Protein AF-A0A240UHW1-F1 (afdb_monomer_lite)

Secondary structure (DSSP, 8-state):
--SSS-HHHHHHHHHHHHHTTPPPPP---TTEEEETTTTEEEEEE-GGGT-EEEEEEHHHHTSHHHHHHHHHHHHHHHHHHTT--TTHHHHHHTTTHHHHHHS------PPP----------

Organism: NCBI:txid553814

Radius of gyration: 26.3 Å; chains: 1; bounding box: 81×34×57 Å

Foldseek 3Di:
DPDPDDVVVLVVVCVVCVVVVHHFFDPDCVQWDADPVQAWIWGADDVLLPGDIDTQHCVVQVGHNSSVSVSRVVSVVSCVVSVHDPCVVVVVVCPDVVVVVVPPPDDPPDDDDDDDDDDDDD

Sequence (122 aa):
MLGVYDPGALEKLRGKILASGAHPPNASFRLIDYAASWGGWRVQLPGVLGHGTFYFYFSDYGGREPALIEAQYFRDEAYAKAGVDLYMRARQRFSKVARNSILNITEAVAPATGATSSLAPG

Structure (mmCIF, N/CA/C/O backbone):
data_AF-A0A240UHW1-F1
#
_entry.id   AF-A0A240UHW1-F1
#
loop_
_atom_site.group_PDB
_atom_s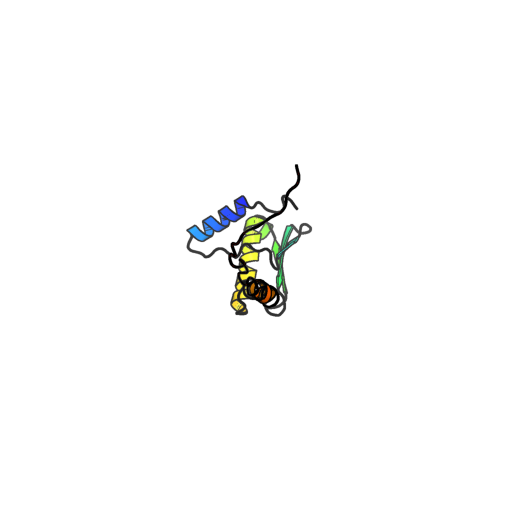ite.id
_atom_site.type_symbol
_atom_site.label_atom_id
_atom_site.label_alt_id
_atom_site.label_comp_id
_atom_site.label_asym_id
_atom_site.label_entity_id
_atom_site.label_seq_id
_atom_site.pdbx_PDB_ins_code
_atom_site.Cartn_x
_atom_site.Cartn_y
_atom_site.Cartn_z
_atom_site.occupancy
_atom_site.B_iso_or_equiv
_atom_site.auth_seq_id
_atom_site.auth_comp_id
_atom_site.auth_asym_id
_atom_site.auth_atom_id
_atom_site.pdbx_PDB_model_num
ATOM 1 N N . MET A 1 1 ? 13.638 -12.785 -4.286 1.00 43.34 1 MET A N 1
ATOM 2 C CA . MET A 1 1 ? 12.444 -11.978 -4.623 1.00 43.34 1 MET A CA 1
ATOM 3 C C . MET A 1 1 ? 12.927 -10.699 -5.291 1.00 43.34 1 MET A C 1
ATOM 5 O O . MET A 1 1 ? 13.234 -9.741 -4.603 1.00 43.34 1 MET A O 1
ATOM 9 N N . LEU A 1 2 ? 13.114 -10.714 -6.609 1.00 38.94 2 LEU A N 1
ATOM 10 C CA . LEU A 1 2 ? 13.589 -9.568 -7.393 1.00 38.94 2 LEU A CA 1
ATOM 11 C C . LEU A 1 2 ? 12.582 -9.366 -8.536 1.00 38.94 2 LEU A C 1
ATOM 13 O O . LEU A 1 2 ? 12.298 -10.328 -9.242 1.00 38.94 2 LEU A O 1
ATOM 17 N N . GLY A 1 3 ? 12.010 -8.164 -8.681 1.00 56.91 3 GLY A N 1
ATOM 18 C CA . GLY A 1 3 ? 11.242 -7.773 -9.879 1.00 56.91 3 GLY A CA 1
ATOM 19 C C . GLY A 1 3 ? 9.710 -7.729 -9.781 1.00 56.91 3 GLY A C 1
ATOM 20 O O . GLY A 1 3 ? 9.044 -7.638 -10.809 1.00 56.91 3 GLY A O 1
ATOM 21 N N . VAL A 1 4 ? 9.116 -7.799 -8.585 1.00 73.00 4 VAL A N 1
ATOM 22 C CA . VAL A 1 4 ? 7.645 -7.725 -8.452 1.00 73.00 4 VAL A CA 1
ATOM 23 C C . VAL A 1 4 ? 7.124 -6.304 -8.702 1.00 73.00 4 VAL A C 1
ATOM 25 O O . VAL A 1 4 ? 6.110 -6.140 -9.376 1.00 73.00 4 VAL A O 1
ATOM 28 N N . TYR A 1 5 ? 7.838 -5.293 -8.217 1.00 74.94 5 TYR A N 1
ATOM 29 C CA . TYR A 1 5 ? 7.537 -3.872 -8.390 1.00 74.94 5 TYR A CA 1
ATOM 30 C C . TYR A 1 5 ? 8.842 -3.088 -8.562 1.00 74.94 5 TYR A C 1
ATOM 32 O O . TYR A 1 5 ? 9.897 -3.551 -8.113 1.00 74.94 5 TYR A O 1
ATOM 40 N N . ASP A 1 6 ? 8.774 -1.912 -9.185 1.00 84.12 6 ASP A N 1
ATOM 41 C CA . ASP A 1 6 ? 9.928 -1.027 -9.341 1.00 84.12 6 ASP A CA 1
ATOM 42 C C . ASP A 1 6 ? 10.038 -0.035 -8.162 1.00 84.12 6 ASP A C 1
ATOM 44 O O . ASP A 1 6 ? 9.175 0.835 -7.986 1.00 84.12 6 ASP A O 1
ATOM 48 N N . PRO A 1 7 ? 11.086 -0.135 -7.319 1.00 81.75 7 PRO A N 1
ATOM 49 C CA . PRO A 1 7 ? 11.248 0.762 -6.178 1.00 81.75 7 PRO A CA 1
ATOM 50 C C . PRO A 1 7 ? 11.501 2.213 -6.610 1.00 81.75 7 PRO A C 1
ATOM 52 O O . PRO A 1 7 ? 11.061 3.131 -5.923 1.00 81.75 7 PRO A O 1
ATOM 55 N N . GLY A 1 8 ? 12.152 2.446 -7.755 1.00 85.44 8 GLY A N 1
ATOM 56 C CA . GLY A 1 8 ? 12.405 3.796 -8.262 1.00 85.44 8 GLY A CA 1
ATOM 57 C C . GLY A 1 8 ? 11.125 4.512 -8.702 1.00 85.44 8 GLY A C 1
ATOM 58 O O . GLY A 1 8 ? 10.952 5.704 -8.448 1.00 85.44 8 GLY A O 1
ATOM 59 N N . ALA A 1 9 ? 10.201 3.791 -9.329 1.00 85.88 9 ALA A N 1
ATOM 60 C CA . ALA A 1 9 ? 8.891 4.279 -9.724 1.00 85.88 9 ALA A CA 1
ATOM 61 C C . ALA A 1 9 ? 8.020 4.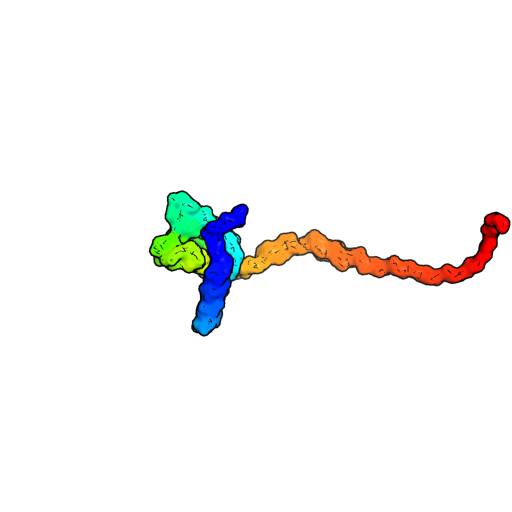581 -8.499 1.00 85.88 9 ALA A C 1
ATOM 63 O O . ALA A 1 9 ? 7.376 5.628 -8.471 1.00 85.88 9 ALA A O 1
ATOM 64 N N . LEU A 1 10 ? 8.063 3.743 -7.456 1.00 87.31 10 LEU A N 1
ATOM 65 C CA . LEU A 1 10 ? 7.392 4.029 -6.181 1.00 87.31 10 LEU A CA 1
ATOM 66 C C . LEU A 1 10 ? 7.918 5.295 -5.511 1.00 87.31 10 LEU A C 1
ATOM 68 O O . LEU A 1 10 ? 7.121 6.138 -5.108 1.00 87.31 10 LEU A O 1
ATOM 72 N N . GLU A 1 11 ? 9.237 5.464 -5.418 1.00 87.75 11 GLU A N 1
ATOM 73 C CA . GLU A 1 11 ? 9.819 6.674 -4.828 1.00 87.75 11 GLU A CA 1
ATOM 74 C C . GLU A 1 11 ? 9.464 7.924 -5.644 1.00 87.75 11 GLU A C 1
ATOM 76 O O . GLU A 1 11 ? 9.126 8.962 -5.077 1.00 87.75 11 GLU A O 1
ATOM 81 N N . LYS A 1 12 ? 9.424 7.823 -6.980 1.00 88.50 12 LYS A N 1
ATOM 82 C CA . LYS A 1 12 ? 8.927 8.912 -7.837 1.00 88.50 12 LYS A CA 1
ATOM 83 C C . LYS A 1 12 ? 7.455 9.230 -7.575 1.00 88.50 12 LYS A C 1
ATOM 85 O O . LYS A 1 12 ? 7.100 10.406 -7.530 1.00 88.50 12 LYS A O 1
ATOM 90 N N . LEU A 1 13 ? 6.597 8.221 -7.415 1.00 88.00 13 LEU A N 1
ATOM 91 C CA . LEU A 1 13 ? 5.181 8.424 -7.089 1.00 88.00 13 LEU A CA 1
ATOM 92 C C . LEU A 1 13 ? 5.022 9.095 -5.723 1.00 88.00 13 LEU A C 1
ATOM 94 O O . LEU A 1 13 ? 4.305 10.086 -5.615 1.00 88.00 13 LEU A O 1
ATOM 98 N N . ARG A 1 14 ? 5.755 8.634 -4.706 1.00 86.56 14 ARG A N 1
ATOM 99 C CA . ARG A 1 14 ? 5.777 9.265 -3.378 1.00 86.56 14 ARG A CA 1
ATOM 100 C C . ARG A 1 14 ? 6.266 10.706 -3.442 1.00 86.56 14 ARG A C 1
ATOM 102 O O . ARG A 1 14 ? 5.644 11.572 -2.841 1.00 86.56 14 ARG A O 1
ATOM 109 N N . GLY A 1 15 ? 7.316 10.979 -4.215 1.00 86.19 15 GLY A N 1
ATOM 110 C CA . GLY A 1 15 ? 7.808 12.334 -4.455 1.00 86.19 15 GLY A CA 1
ATOM 111 C C . GLY A 1 15 ? 6.757 13.240 -5.103 1.00 86.19 15 GLY A C 1
ATOM 112 O O . GLY A 1 15 ? 6.592 14.378 -4.674 1.00 86.19 15 GLY A O 1
ATOM 113 N N . LYS A 1 16 ? 5.992 12.734 -6.082 1.00 87.50 16 LYS A N 1
ATOM 114 C CA . LYS A 1 16 ? 4.873 13.474 -6.698 1.00 87.50 16 LYS A CA 1
ATOM 115 C C . LYS A 1 16 ? 3.761 13.786 -5.696 1.00 87.50 16 LYS A C 1
ATOM 117 O O . LYS A 1 16 ? 3.258 14.904 -5.685 1.00 87.50 16 LYS A O 1
ATOM 122 N N . ILE A 1 17 ? 3.406 12.825 -4.845 1.00 84.69 17 ILE A N 1
ATOM 123 C CA . ILE A 1 17 ? 2.417 13.014 -3.775 1.00 84.69 17 ILE A CA 1
ATOM 124 C C . ILE A 1 17 ? 2.892 14.099 -2.804 1.00 84.69 17 ILE A C 1
ATOM 126 O O . ILE A 1 17 ? 2.158 15.046 -2.532 1.00 84.69 17 ILE A O 1
ATOM 130 N N . LEU A 1 18 ? 4.145 14.018 -2.358 1.00 83.69 18 LEU A N 1
ATOM 131 C CA . LEU A 1 18 ? 4.761 15.020 -1.486 1.00 83.69 18 LEU A CA 1
ATOM 132 C C . LEU A 1 18 ? 4.753 16.414 -2.126 1.00 83.69 18 LEU A C 1
ATOM 134 O O . LEU A 1 18 ? 4.388 17.391 -1.477 1.00 83.69 18 LEU A O 1
ATOM 138 N N . ALA A 1 19 ? 5.090 16.501 -3.415 1.00 83.56 19 ALA A N 1
ATOM 139 C CA . ALA A 1 19 ? 5.075 17.750 -4.174 1.00 83.56 19 ALA A CA 1
ATOM 140 C C . ALA A 1 19 ? 3.664 18.348 -4.330 1.00 83.56 19 ALA A C 1
ATOM 142 O O . ALA A 1 19 ? 3.533 19.559 -4.480 1.00 83.56 19 ALA A O 1
ATOM 143 N N . SER A 1 20 ? 2.612 17.525 -4.263 1.00 84.81 20 SER A N 1
ATOM 144 C CA . SER A 1 20 ? 1.216 17.987 -4.265 1.00 84.81 20 SER A CA 1
ATOM 145 C C . SER A 1 20 ? 0.734 18.521 -2.907 1.00 84.81 20 SER A C 1
ATOM 147 O O . SER A 1 20 ? -0.377 19.035 -2.815 1.00 84.81 20 SER A O 1
ATOM 149 N N . GLY A 1 21 ? 1.553 18.414 -1.853 1.00 78.69 21 GLY A N 1
ATOM 150 C CA . GLY A 1 21 ? 1.195 18.805 -0.485 1.00 78.69 21 GLY A CA 1
ATOM 151 C C . GLY A 1 21 ? 0.479 17.714 0.319 1.00 78.69 21 GLY A C 1
ATOM 152 O O . GLY A 1 21 ? 0.130 17.941 1.476 1.00 78.69 21 GLY A O 1
ATOM 153 N N . ALA A 1 22 ? 0.279 16.527 -0.259 1.00 80.19 22 ALA A N 1
ATOM 154 C CA . ALA A 1 22 ? -0.280 15.370 0.431 1.00 80.19 22 ALA A CA 1
ATOM 155 C C . ALA A 1 22 ? 0.806 14.567 1.169 1.00 80.19 22 ALA A C 1
ATOM 157 O O . ALA A 1 22 ? 1.974 14.539 0.773 1.00 80.19 22 ALA A O 1
ATOM 158 N N . HIS A 1 23 ? 0.415 13.874 2.241 1.00 82.88 23 HIS A N 1
ATOM 159 C CA . HIS A 1 23 ? 1.322 12.973 2.948 1.00 82.88 23 HIS A CA 1
ATOM 160 C C . HIS A 1 23 ? 1.385 11.617 2.226 1.00 82.88 23 HIS A C 1
ATOM 162 O O . HIS A 1 23 ? 0.332 11.006 2.017 1.00 82.88 23 HIS A O 1
ATOM 168 N N . PRO A 1 24 ? 2.575 11.126 1.834 1.00 83.75 24 PRO A N 1
ATOM 169 C CA . PRO A 1 24 ? 2.711 9.805 1.230 1.00 83.75 24 PRO A CA 1
ATOM 170 C C . PRO A 1 24 ? 2.378 8.708 2.247 1.00 83.75 24 PRO A C 1
ATOM 172 O O . PRO A 1 24 ? 2.640 8.879 3.440 1.00 83.75 24 PRO A O 1
ATOM 175 N N . PRO A 1 25 ? 1.840 7.563 1.799 1.00 85.12 25 PRO A N 1
ATOM 176 C CA . PRO A 1 25 ? 1.523 6.480 2.707 1.00 85.12 25 PRO A CA 1
ATOM 177 C C . PRO A 1 25 ? 2.811 5.787 3.160 1.00 85.12 25 PRO A C 1
ATOM 179 O O . PRO A 1 25 ? 3.860 5.848 2.505 1.00 85.12 25 PRO A O 1
ATOM 182 N N . ASN A 1 26 ? 2.743 5.094 4.289 1.00 85.00 26 ASN A N 1
ATOM 183 C CA . ASN A 1 26 ? 3.880 4.388 4.846 1.00 85.00 26 ASN A CA 1
ATOM 184 C C . ASN A 1 26 ? 4.354 3.280 3.891 1.00 85.00 26 ASN A C 1
ATOM 186 O O . ASN A 1 26 ? 3.590 2.411 3.463 1.00 85.00 26 ASN A O 1
ATOM 190 N N . ALA A 1 27 ? 5.661 3.273 3.627 1.00 85.00 27 ALA A N 1
ATOM 191 C CA . ALA A 1 27 ? 6.290 2.385 2.659 1.00 85.00 27 ALA A CA 1
ATOM 192 C C . ALA A 1 27 ? 6.283 0.891 3.024 1.00 85.00 27 ALA A C 1
ATOM 194 O O . ALA A 1 27 ? 6.666 0.060 2.200 1.00 85.00 27 ALA A O 1
ATOM 195 N N . SER A 1 28 ? 5.876 0.539 4.244 1.00 84.00 28 SER A N 1
ATOM 196 C CA . SER A 1 28 ? 5.795 -0.841 4.706 1.00 84.00 28 SER A CA 1
ATOM 197 C C . SER A 1 28 ? 4.872 -1.686 3.821 1.00 84.00 28 SER A C 1
ATOM 199 O O . SER A 1 28 ? 3.893 -1.201 3.257 1.00 84.00 28 SER A O 1
ATOM 201 N N . PHE A 1 29 ? 5.148 -2.985 3.764 1.00 84.69 29 PHE A N 1
ATOM 202 C CA . PHE A 1 29 ? 4.270 -4.001 3.169 1.00 84.69 29 PHE A CA 1
ATOM 203 C C . PHE A 1 29 ? 3.434 -4.727 4.225 1.00 84.69 29 PHE A C 1
ATOM 205 O O . PHE A 1 29 ? 2.824 -5.755 3.960 1.00 84.69 29 PHE A O 1
ATOM 212 N N . ARG A 1 30 ? 3.413 -4.235 5.468 1.00 85.38 30 ARG A N 1
ATOM 213 C CA . ARG A 1 30 ? 2.663 -4.887 6.539 1.00 85.38 30 ARG A CA 1
ATOM 214 C C . ARG A 1 30 ? 1.192 -5.020 6.142 1.00 85.38 30 ARG A C 1
ATOM 216 O O . ARG A 1 30 ? 0.576 -4.012 5.818 1.00 85.38 30 ARG A O 1
ATOM 223 N N . LEU A 1 31 ? 0.656 -6.239 6.244 1.00 86.94 31 LEU A N 1
ATOM 224 C CA . LEU A 1 31 ? -0.713 -6.605 5.849 1.00 86.94 31 LEU A CA 1
ATOM 225 C C . LEU A 1 31 ? -0.997 -6.524 4.342 1.00 86.94 31 LEU A C 1
ATOM 227 O O . LEU A 1 31 ? -2.161 -6.609 3.965 1.00 86.94 31 LEU A O 1
ATOM 231 N N . ILE A 1 32 ? 0.026 -6.355 3.500 1.00 91.44 32 ILE A N 1
ATOM 232 C CA . ILE A 1 32 ? -0.109 -6.238 2.048 1.00 91.44 32 ILE A CA 1
ATOM 233 C C . ILE A 1 32 ? 0.685 -7.364 1.387 1.00 91.44 32 ILE A C 1
ATOM 235 O O . ILE A 1 32 ? 1.904 -7.435 1.531 1.00 91.44 32 ILE A O 1
ATOM 239 N N . ASP A 1 33 ? -0.001 -8.210 0.627 1.00 90.81 33 ASP A N 1
ATOM 240 C CA . ASP A 1 33 ? 0.599 -9.309 -0.122 1.00 90.81 33 ASP A CA 1
ATOM 241 C C . ASP A 1 33 ? 0.481 -9.076 -1.626 1.00 90.81 33 ASP A C 1
ATOM 243 O O . ASP A 1 33 ? -0.534 -8.584 -2.122 1.00 90.81 33 ASP A O 1
ATOM 247 N N . TYR A 1 34 ? 1.500 -9.499 -2.368 1.00 91.12 34 TYR A N 1
ATOM 248 C CA . TYR A 1 34 ? 1.420 -9.591 -3.822 1.00 91.12 34 TYR A CA 1
ATOM 249 C C . TYR A 1 34 ? 0.655 -10.845 -4.241 1.00 91.12 34 TYR A C 1
ATOM 251 O O . TYR A 1 34 ? 0.949 -11.943 -3.761 1.00 91.12 34 TYR A O 1
ATOM 259 N N . ALA A 1 35 ? -0.258 -10.708 -5.200 1.00 88.19 35 ALA A N 1
ATOM 260 C CA . ALA A 1 35 ? -0.980 -11.831 -5.776 1.00 88.19 35 ALA A CA 1
ATOM 261 C C . ALA A 1 35 ? -0.798 -11.885 -7.297 1.00 88.19 35 ALA A C 1
ATOM 263 O O . ALA A 1 35 ? -1.464 -11.189 -8.064 1.00 88.19 35 ALA A O 1
ATOM 264 N N . ALA A 1 36 ? 0.103 -12.766 -7.738 1.00 85.94 36 ALA A N 1
ATOM 265 C CA . ALA A 1 36 ? 0.409 -12.957 -9.154 1.00 85.94 36 ALA A CA 1
ATOM 266 C C . ALA A 1 36 ? -0.767 -13.536 -9.954 1.00 85.94 36 ALA A C 1
ATOM 268 O O . ALA A 1 36 ? -0.925 -13.204 -11.123 1.00 85.94 36 ALA A O 1
ATOM 269 N N . SER A 1 37 ? -1.575 -14.403 -9.332 1.00 87.38 37 SER A N 1
ATOM 270 C CA . SER A 1 37 ? -2.618 -15.184 -10.012 1.00 87.38 37 SER A CA 1
ATOM 271 C C . SER A 1 37 ? -3.722 -14.333 -10.633 1.00 87.38 37 SER A C 1
ATOM 273 O O . SER A 1 37 ? -4.306 -14.739 -11.629 1.00 87.38 37 SER A O 1
ATOM 275 N N . TRP A 1 38 ? -3.990 -13.159 -10.067 1.00 86.69 38 TRP A N 1
ATOM 276 C CA . TRP A 1 38 ? -4.990 -12.215 -10.570 1.00 86.69 38 TRP A CA 1
ATOM 277 C C . TRP A 1 38 ? -4.430 -10.805 -10.786 1.00 86.69 38 TRP A C 1
ATOM 279 O O . TRP A 1 38 ? -5.178 -9.893 -11.119 1.00 86.69 38 TRP A O 1
ATOM 289 N N . GLY A 1 39 ? -3.115 -10.623 -10.635 1.00 89.31 39 GLY A N 1
ATOM 290 C CA . GLY A 1 39 ? -2.442 -9.363 -10.929 1.00 89.31 39 GLY A CA 1
ATOM 291 C C . GLY A 1 39 ? -2.888 -8.215 -10.025 1.00 89.31 39 GLY A C 1
ATOM 292 O O . GLY A 1 39 ? -3.465 -7.236 -10.499 1.00 89.31 39 GLY A O 1
ATOM 293 N N . GLY A 1 40 ? -2.589 -8.310 -8.731 1.00 93.44 40 GLY A N 1
ATOM 294 C CA . GLY A 1 40 ? -2.874 -7.218 -7.807 1.00 93.44 40 GLY A CA 1
ATOM 295 C C . GLY A 1 40 ? -2.205 -7.325 -6.443 1.00 93.44 40 GLY A C 1
ATOM 296 O O . GLY A 1 40 ? -1.379 -8.210 -6.186 1.00 93.44 40 GLY A O 1
ATOM 297 N N . TRP A 1 41 ? -2.584 -6.398 -5.568 1.00 93.75 41 TRP A N 1
ATOM 298 C CA . TRP A 1 41 ? -2.209 -6.375 -4.158 1.00 93.75 41 TRP A CA 1
ATOM 299 C C . TRP A 1 41 ? -3.398 -6.729 -3.285 1.00 93.75 41 TRP A C 1
ATOM 301 O O . TRP A 1 41 ? -4.513 -6.250 -3.487 1.00 93.75 41 TRP A O 1
ATOM 311 N N . ARG A 1 42 ? -3.151 -7.561 -2.282 1.00 93.31 42 ARG A N 1
ATOM 312 C CA . ARG A 1 42 ? -4.145 -7.978 -1.304 1.00 93.31 42 ARG A CA 1
ATOM 313 C C . ARG A 1 42 ? -3.837 -7.334 0.033 1.00 93.31 42 ARG A C 1
ATOM 315 O O . ARG A 1 42 ? -2.749 -7.545 0.555 1.00 93.31 42 ARG A O 1
ATOM 322 N N . VAL A 1 43 ? -4.801 -6.632 0.617 1.00 93.12 43 VAL A N 1
ATOM 323 C CA . VAL A 1 43 ? -4.697 -6.098 1.979 1.00 93.12 43 VAL A CA 1
ATOM 324 C C . VAL A 1 43 ? -5.528 -6.954 2.926 1.00 93.12 43 VAL A C 1
ATOM 326 O O . VAL A 1 43 ? -6.729 -7.110 2.721 1.00 93.12 43 VAL A O 1
ATOM 329 N N . GLN A 1 44 ? -4.904 -7.509 3.963 1.00 91.44 44 GLN A N 1
ATOM 330 C CA . GLN A 1 44 ? -5.578 -8.333 4.971 1.00 91.44 44 GLN A CA 1
ATOM 331 C C . GLN A 1 44 ? -5.600 -7.623 6.321 1.00 91.44 44 GLN A C 1
ATOM 333 O O . GLN A 1 44 ? -4.610 -7.604 7.052 1.00 91.44 44 GLN A O 1
ATOM 338 N N . LEU A 1 45 ? -6.743 -7.038 6.674 1.00 87.44 45 LEU A N 1
ATOM 339 C CA . LEU A 1 45 ? -6.900 -6.317 7.930 1.00 87.44 45 LEU A CA 1
ATOM 340 C C . LEU A 1 45 ? -7.328 -7.270 9.059 1.00 87.44 45 LEU A C 1
ATOM 342 O O . LEU A 1 45 ? -8.315 -7.993 8.907 1.00 87.44 45 LEU A O 1
ATOM 346 N N . PRO A 1 46 ? -6.635 -7.275 10.215 1.00 83.62 46 PRO A N 1
ATOM 347 C CA . PRO A 1 46 ? -7.089 -7.984 11.406 1.00 83.62 46 PRO A CA 1
ATOM 348 C C . PRO A 1 46 ? -8.308 -7.288 12.031 1.00 83.62 46 PRO A C 1
ATOM 350 O O . PRO A 1 46 ? -8.575 -6.119 11.762 1.00 83.62 46 PRO A O 1
ATOM 353 N N . GLY A 1 47 ? -9.018 -7.977 12.931 1.00 81.12 47 GLY A N 1
ATOM 354 C CA . GLY A 1 47 ? -10.242 -7.457 13.566 1.00 81.12 47 GLY A CA 1
ATOM 355 C C . GLY A 1 47 ? -10.106 -6.093 14.236 1.00 81.12 47 GLY A C 1
ATOM 356 O O . GLY A 1 47 ? -10.992 -5.257 14.107 1.00 81.12 47 GLY A O 1
ATOM 357 N N . VAL A 1 48 ? -8.951 -5.817 14.839 1.00 78.12 48 VAL A N 1
ATOM 358 C CA . VAL A 1 48 ? -8.654 -4.513 15.455 1.00 78.12 48 VAL A CA 1
ATOM 359 C C . VAL A 1 48 ? -8.603 -3.345 14.457 1.00 78.12 48 VAL A C 1
ATOM 361 O O . VAL A 1 48 ? -8.651 -2.203 14.888 1.00 78.12 48 VAL A O 1
ATOM 364 N N . LEU A 1 49 ? -8.500 -3.617 13.150 1.00 77.94 49 LEU A N 1
ATOM 365 C CA . LEU A 1 49 ? -8.476 -2.625 12.065 1.00 77.94 49 LEU A CA 1
ATOM 366 C C . LEU A 1 49 ? -9.718 -2.702 11.156 1.00 77.94 49 LEU A C 1
ATOM 368 O O . LEU A 1 49 ? -9.719 -2.106 10.085 1.00 77.94 49 LEU A O 1
ATOM 372 N N . GLY A 1 50 ? -10.758 -3.451 11.547 1.00 72.12 50 GLY A N 1
ATOM 373 C CA . GLY A 1 50 ? -12.006 -3.561 10.779 1.00 72.12 50 GLY A CA 1
ATOM 374 C C . GLY A 1 50 ? -12.214 -4.861 9.993 1.00 72.12 50 GLY A C 1
ATOM 375 O O . GLY A 1 50 ? -13.164 -4.913 9.229 1.00 72.12 50 GLY A O 1
ATOM 376 N N . HIS A 1 51 ? -11.378 -5.892 10.194 1.00 84.19 51 HIS A N 1
ATOM 377 C CA . HIS A 1 51 ? -11.494 -7.261 9.644 1.00 84.19 51 HIS A CA 1
ATOM 378 C C . HIS A 1 51 ? -11.898 -7.378 8.160 1.00 84.19 51 HIS A C 1
ATOM 380 O O . HIS A 1 51 ? -13.068 -7.265 7.802 1.00 84.19 51 HIS A O 1
ATOM 386 N N . GLY A 1 52 ? -10.969 -7.775 7.293 1.00 89.56 52 GLY A N 1
ATOM 387 C CA . GLY A 1 52 ? -11.347 -8.110 5.921 1.00 89.56 52 GLY A CA 1
ATOM 388 C C . GLY A 1 52 ? -10.175 -8.363 4.994 1.00 89.56 52 GLY A C 1
ATOM 389 O O . GLY A 1 52 ? -9.023 -8.094 5.333 1.00 89.56 52 GLY A O 1
ATOM 390 N N . THR A 1 53 ? -10.491 -8.887 3.812 1.00 92.25 53 THR A N 1
ATOM 391 C CA . THR A 1 53 ? -9.550 -8.977 2.695 1.00 92.25 53 THR A CA 1
ATOM 392 C C . THR A 1 53 ? -10.014 -8.040 1.592 1.00 92.25 53 THR A C 1
ATOM 394 O O . THR A 1 53 ? -11.145 -8.147 1.127 1.00 92.25 53 THR A O 1
ATOM 397 N N . PHE A 1 54 ? -9.125 -7.145 1.180 1.00 93.12 54 PHE A N 1
ATOM 398 C CA . PHE A 1 54 ? -9.371 -6.134 0.162 1.00 93.12 54 PHE A CA 1
ATOM 399 C C . PHE A 1 54 ? -8.393 -6.332 -0.990 1.00 93.12 54 PHE A C 1
ATOM 401 O O . PHE A 1 54 ? -7.254 -6.759 -0.779 1.00 93.12 54 PHE A O 1
ATOM 408 N N . TYR A 1 55 ? -8.845 -6.045 -2.204 1.00 93.31 55 TYR A N 1
ATOM 409 C CA . TYR A 1 55 ? -8.128 -6.366 -3.432 1.00 93.31 55 TYR A CA 1
ATOM 410 C C . TYR A 1 55 ? -7.910 -5.100 -4.251 1.00 93.31 55 TYR A C 1
ATOM 412 O O . TYR A 1 55 ? -8.841 -4.326 -4.446 1.00 93.31 55 TYR A O 1
ATOM 420 N N . PHE A 1 56 ? -6.684 -4.920 -4.730 1.00 93.12 56 PHE A N 1
ATOM 421 C CA . PHE A 1 56 ? -6.250 -3.773 -5.518 1.00 93.12 56 PHE A CA 1
ATOM 422 C C . PHE A 1 56 ? -5.630 -4.292 -6.817 1.00 93.12 56 PHE A C 1
ATOM 424 O O . PHE A 1 56 ? -4.454 -4.666 -6.846 1.00 93.12 56 PHE A O 1
ATOM 431 N N . TYR A 1 57 ? -6.437 -4.393 -7.874 1.00 90.75 57 TYR A N 1
ATOM 432 C CA . TYR A 1 57 ? -6.017 -4.943 -9.165 1.00 90.75 57 TYR A CA 1
ATOM 433 C C . TYR A 1 57 ? -5.176 -3.936 -9.950 1.00 90.75 57 TYR A C 1
ATOM 435 O O . TYR A 1 57 ? -5.471 -2.745 -9.966 1.00 90.75 57 TYR A O 1
ATOM 443 N N . PHE A 1 58 ? -4.145 -4.392 -10.663 1.00 91.56 58 PHE A N 1
ATOM 444 C CA . PHE A 1 58 ? -3.294 -3.485 -11.449 1.00 91.56 58 PHE A CA 1
ATOM 445 C C . PHE A 1 58 ? -4.060 -2.760 -12.559 1.00 91.56 58 PHE A C 1
ATOM 447 O O . PHE A 1 58 ? -3.703 -1.633 -12.899 1.00 91.56 58 PHE A O 1
ATOM 454 N N . SER A 1 59 ? -5.105 -3.394 -13.104 1.00 89.69 59 SER A N 1
ATOM 455 C CA . SER A 1 59 ? -5.985 -2.821 -14.128 1.00 89.69 59 SER A CA 1
ATOM 456 C C . SER A 1 59 ? -6.666 -1.538 -13.668 1.00 89.69 59 SER A C 1
ATOM 458 O O . SER A 1 59 ? -6.801 -0.609 -14.457 1.00 89.69 59 SER A O 1
ATOM 460 N N . ASP A 1 60 ? -7.048 -1.476 -12.395 1.00 90.31 60 ASP A N 1
ATOM 461 C CA . ASP A 1 60 ? -7.901 -0.410 -11.868 1.00 90.31 60 ASP A CA 1
ATOM 462 C C . ASP A 1 60 ? -7.093 0.858 -11.571 1.00 90.31 60 ASP A C 1
ATOM 464 O O . ASP A 1 60 ? -7.620 1.967 -11.601 1.00 90.31 60 ASP A O 1
ATOM 468 N N . TYR A 1 61 ? -5.790 0.69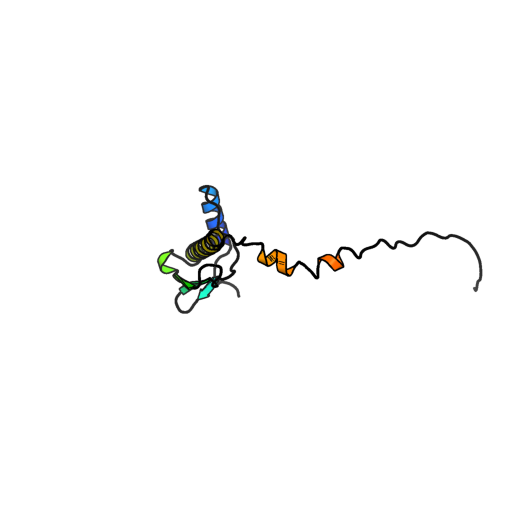4 -11.333 1.00 87.25 61 TYR A N 1
ATOM 469 C CA . TYR A 1 61 ? -4.882 1.768 -10.930 1.00 87.25 61 TYR A CA 1
ATOM 470 C C . TYR A 1 61 ? -3.791 2.063 -11.971 1.00 87.25 61 TYR A C 1
ATOM 472 O O . TYR A 1 61 ? -2.904 2.879 -11.733 1.00 87.25 61 TYR A O 1
ATOM 480 N N . GLY A 1 62 ? -3.833 1.412 -13.137 1.00 84.00 62 GLY A N 1
ATOM 481 C CA . GLY A 1 62 ? -2.894 1.664 -14.234 1.00 84.00 62 GLY A CA 1
ATOM 482 C C . GLY A 1 62 ? -1.480 1.114 -14.011 1.00 84.00 62 GLY A C 1
ATOM 483 O O . GLY A 1 62 ? -0.539 1.567 -14.660 1.00 84.00 62 GLY A O 1
ATOM 484 N N . GLY A 1 63 ? -1.306 0.146 -13.106 1.00 86.69 63 GLY A N 1
ATOM 485 C CA . GLY A 1 63 ? -0.019 -0.509 -12.875 1.00 86.69 63 GLY A CA 1
ATOM 486 C C . GLY A 1 63 ? 0.157 -1.078 -11.471 1.00 86.69 63 GLY A C 1
ATOM 487 O O . GLY A 1 63 ? -0.701 -0.941 -10.599 1.00 86.69 63 GLY A O 1
ATOM 488 N N . ARG A 1 64 ? 1.312 -1.713 -11.240 1.00 88.88 64 ARG A N 1
ATOM 489 C CA . ARG A 1 64 ? 1.642 -2.328 -9.946 1.00 88.88 64 ARG A CA 1
ATOM 490 C C . ARG A 1 64 ? 1.935 -1.282 -8.885 1.00 88.88 64 ARG A C 1
ATOM 492 O O . ARG A 1 64 ? 1.475 -1.410 -7.757 1.00 88.88 64 ARG A O 1
ATOM 499 N N . GLU A 1 65 ? 2.693 -0.255 -9.238 1.00 90.25 65 GLU A N 1
ATOM 500 C CA . GLU A 1 65 ? 3.165 0.759 -8.302 1.00 90.25 65 GLU A CA 1
ATOM 501 C C . GLU A 1 65 ? 2.037 1.688 -7.831 1.00 90.25 65 GLU A C 1
ATOM 503 O O . GLU A 1 65 ? 1.920 1.869 -6.619 1.00 90.25 65 GLU A O 1
ATOM 508 N N . PRO A 1 66 ? 1.150 2.212 -8.702 1.00 88.75 66 PRO A N 1
ATOM 509 C CA . PRO A 1 66 ? -0.003 2.986 -8.246 1.00 88.75 66 PRO A CA 1
ATOM 510 C C . PRO A 1 66 ? -0.974 2.148 -7.403 1.00 88.75 66 PRO A C 1
ATOM 512 O O . PRO A 1 66 ? -1.398 2.598 -6.343 1.00 88.75 66 PRO A O 1
ATOM 515 N N . ALA A 1 67 ? -1.250 0.896 -7.799 1.00 91.81 67 ALA A N 1
ATOM 516 C CA . ALA A 1 67 ? -2.092 -0.008 -7.011 1.00 91.81 67 ALA A CA 1
ATOM 517 C C . ALA A 1 67 ? -1.508 -0.274 -5.613 1.00 91.81 67 ALA A C 1
ATOM 519 O O . ALA A 1 67 ? -2.247 -0.429 -4.643 1.00 91.81 67 ALA A O 1
ATOM 520 N N . LEU A 1 68 ? -0.176 -0.325 -5.495 1.00 91.75 68 LEU A N 1
ATOM 521 C CA . LEU A 1 68 ? 0.489 -0.491 -4.205 1.00 91.75 68 LEU A CA 1
ATOM 522 C C . LEU A 1 68 ? 0.354 0.760 -3.334 1.00 91.75 68 LEU A C 1
ATOM 524 O O . LEU A 1 68 ? 0.135 0.627 -2.134 1.00 91.75 68 LEU A O 1
ATOM 528 N N . ILE A 1 69 ? 0.485 1.956 -3.915 1.00 90.81 69 ILE A N 1
ATOM 529 C CA . ILE A 1 69 ? 0.277 3.217 -3.189 1.00 90.81 69 ILE A CA 1
ATOM 530 C C . ILE A 1 69 ? -1.137 3.266 -2.605 1.00 90.81 69 ILE A C 1
ATOM 532 O O . ILE A 1 69 ? -1.293 3.550 -1.420 1.00 90.81 69 ILE A O 1
ATOM 536 N N . GLU A 1 70 ? -2.147 2.899 -3.389 1.00 92.19 70 GLU A N 1
ATOM 537 C CA . GLU A 1 70 ? -3.541 2.863 -2.933 1.00 92.19 70 GLU A CA 1
ATOM 538 C C . GLU A 1 70 ? -3.775 1.809 -1.845 1.00 92.19 70 GLU A C 1
ATOM 540 O O . GLU A 1 70 ? -4.391 2.090 -0.815 1.00 92.19 70 GLU A O 1
ATOM 545 N N . ALA A 1 71 ? -3.191 0.617 -1.992 1.00 92.50 71 ALA A N 1
ATOM 546 C CA . ALA A 1 71 ? -3.228 -0.404 -0.947 1.00 92.50 71 ALA A CA 1
ATOM 547 C C . ALA A 1 71 ? -2.570 0.077 0.366 1.00 92.50 71 ALA A C 1
ATOM 549 O O . ALA A 1 71 ? -3.045 -0.240 1.462 1.00 92.50 71 ALA A O 1
ATOM 550 N N . GLN A 1 72 ? -1.482 0.852 0.272 1.00 91.75 72 GLN A N 1
ATOM 551 C CA . GLN A 1 72 ? -0.803 1.442 1.429 1.00 91.75 72 GLN A CA 1
ATOM 552 C C . GLN A 1 72 ? -1.653 2.534 2.089 1.00 91.75 72 GLN A C 1
ATOM 554 O O . GLN A 1 72 ? -1.765 2.531 3.316 1.00 91.75 72 GLN A O 1
ATOM 559 N N . TYR A 1 73 ? -2.301 3.402 1.307 1.00 90.31 73 TYR A N 1
ATOM 560 C CA . TYR A 1 73 ? -3.245 4.392 1.830 1.00 90.31 73 TYR A CA 1
ATOM 561 C C . TYR A 1 73 ? -4.409 3.740 2.561 1.00 90.31 73 TYR A C 1
ATOM 563 O O . TYR A 1 73 ? -4.667 4.070 3.716 1.00 90.31 73 TYR A O 1
ATOM 571 N N . PHE A 1 74 ? -5.056 2.757 1.936 1.00 90.50 74 PHE A N 1
ATOM 572 C CA . PHE A 1 74 ? -6.187 2.056 2.535 1.00 90.50 74 PHE A CA 1
ATOM 573 C C . PHE A 1 74 ? -5.831 1.428 3.890 1.00 90.50 74 PHE A C 1
ATOM 575 O O . PHE A 1 74 ? -6.588 1.512 4.861 1.00 90.50 74 PHE A O 1
ATOM 582 N N . ARG A 1 75 ? -4.644 0.821 3.988 1.00 90.25 75 ARG A N 1
ATOM 583 C CA . ARG A 1 75 ? -4.141 0.280 5.252 1.00 90.25 75 ARG A CA 1
ATOM 584 C C . ARG A 1 75 ? -3.913 1.384 6.285 1.00 90.25 75 ARG A C 1
ATOM 586 O O . ARG A 1 75 ? -4.292 1.212 7.443 1.00 90.25 75 ARG A O 1
ATOM 593 N N . ASP A 1 76 ? -3.261 2.475 5.904 1.00 87.75 76 ASP A N 1
ATOM 594 C CA . ASP A 1 76 ? -2.923 3.557 6.830 1.00 87.75 76 ASP A CA 1
ATOM 595 C C . ASP A 1 76 ? -4.179 4.256 7.359 1.00 87.75 76 ASP A C 1
ATOM 597 O O . ASP A 1 76 ? -4.271 4.531 8.557 1.00 87.75 76 ASP A O 1
ATOM 601 N N . GLU A 1 77 ? -5.196 4.423 6.514 1.00 87.69 77 GLU A N 1
ATOM 602 C CA . GLU A 1 77 ? -6.521 4.871 6.937 1.00 87.69 77 GLU A CA 1
ATOM 603 C C . GLU A 1 77 ? -7.168 3.916 7.941 1.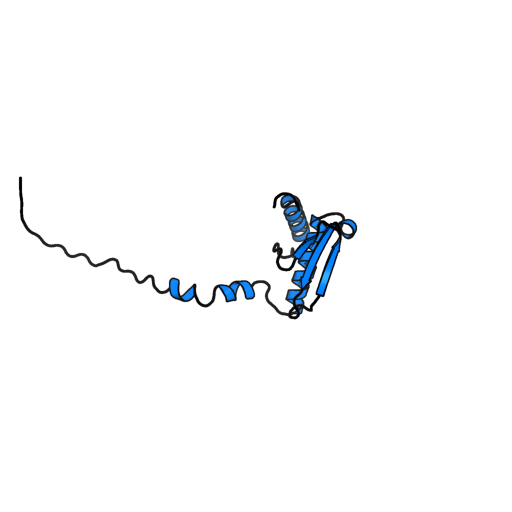00 87.69 77 GLU A C 1
ATOM 605 O O . GLU A 1 77 ? -7.791 4.370 8.899 1.00 87.69 77 GLU A O 1
ATOM 610 N N . ALA A 1 78 ? -7.028 2.599 7.760 1.00 87.62 78 ALA A N 1
ATOM 611 C CA . ALA A 1 7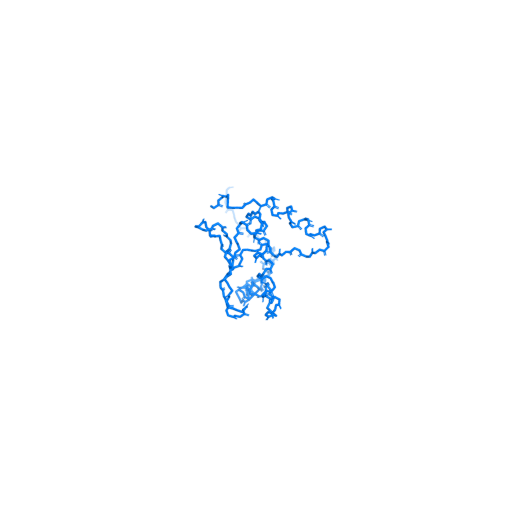8 ? -7.563 1.623 8.707 1.00 87.62 78 ALA A CA 1
ATOM 612 C C . ALA A 1 78 ? -6.884 1.726 10.084 1.00 87.62 78 ALA A C 1
ATOM 614 O O . ALA A 1 78 ? -7.555 1.651 11.114 1.00 87.62 78 ALA A O 1
ATOM 615 N N . TYR A 1 79 ? -5.569 1.960 10.119 1.00 84.88 79 TYR A N 1
ATOM 616 C CA . TYR A 1 79 ? -4.845 2.245 11.362 1.00 84.88 79 TYR A CA 1
ATOM 617 C C . TYR A 1 79 ? -5.290 3.559 12.010 1.00 84.88 79 TYR A C 1
ATOM 619 O O . TYR A 1 79 ? -5.552 3.583 13.215 1.00 84.88 79 TYR A O 1
ATOM 627 N N . ALA A 1 80 ? -5.427 4.624 11.215 1.00 83.88 80 ALA A N 1
ATOM 628 C CA . ALA A 1 80 ? -5.892 5.922 11.692 1.00 83.88 80 ALA A CA 1
ATOM 629 C C . ALA A 1 80 ? -7.314 5.833 12.273 1.00 83.88 80 ALA A C 1
ATOM 631 O O . ALA A 1 80 ? -7.552 6.303 13.384 1.00 83.88 80 ALA A O 1
ATOM 632 N N . LYS A 1 81 ? -8.236 5.152 11.578 1.00 83.69 81 LYS A N 1
ATOM 633 C CA . LYS A 1 81 ? -9.618 4.912 12.033 1.00 83.69 81 LYS A CA 1
ATOM 634 C C . LYS A 1 81 ? -9.675 4.091 13.318 1.00 83.69 81 LYS A C 1
ATOM 636 O O . LYS A 1 81 ? -10.506 4.361 14.177 1.00 83.69 81 LYS A O 1
ATOM 641 N N . ALA A 1 82 ? -8.788 3.111 13.470 1.00 81.62 82 ALA A N 1
ATOM 642 C CA . ALA A 1 82 ? -8.707 2.297 14.678 1.00 81.62 82 ALA A CA 1
ATOM 643 C C . ALA A 1 82 ? -8.048 3.022 15.869 1.00 81.62 82 ALA A C 1
ATOM 645 O O . ALA A 1 82 ? -8.007 2.464 16.965 1.00 81.62 82 ALA A O 1
ATOM 646 N N . GLY A 1 83 ? -7.481 4.221 15.671 1.00 75.69 83 GLY A N 1
ATOM 647 C CA . GLY A 1 83 ? -6.690 4.910 16.695 1.00 75.69 83 GLY A CA 1
ATOM 648 C C . GLY A 1 83 ? -5.424 4.142 17.098 1.00 75.69 83 GLY A C 1
ATOM 649 O O . GLY A 1 83 ? -4.873 4.367 18.176 1.00 75.69 83 GLY A O 1
ATOM 650 N N . VAL A 1 84 ? -4.970 3.203 16.259 1.00 71.81 84 VAL A N 1
ATOM 651 C CA . VAL A 1 84 ? -3.782 2.385 16.508 1.00 71.81 84 VAL A CA 1
ATOM 652 C C . VAL A 1 84 ? -2.612 3.025 15.783 1.00 71.81 84 VAL A C 1
ATOM 654 O O . VAL A 1 84 ? -2.570 3.062 14.556 1.00 71.81 84 VAL A O 1
ATOM 657 N N . ASP A 1 85 ? -1.622 3.481 16.542 1.00 66.12 85 ASP A N 1
ATOM 658 C CA . ASP A 1 85 ? -0.391 4.002 15.961 1.00 66.12 85 ASP A CA 1
ATOM 659 C C . ASP A 1 85 ? 0.332 2.897 15.162 1.00 66.12 85 ASP A C 1
ATOM 661 O O . ASP A 1 85 ? 0.628 1.808 15.677 1.00 66.12 85 ASP A O 1
ATOM 665 N N . LEU A 1 86 ? 0.613 3.192 13.885 1.00 60.53 86 LEU A N 1
ATOM 666 C CA . LEU A 1 86 ? 1.267 2.289 12.928 1.00 60.53 86 LEU A CA 1
ATOM 667 C C . LEU A 1 86 ? 2.603 1.729 13.468 1.00 60.53 86 LEU A C 1
ATOM 669 O O . LEU A 1 86 ? 3.005 0.614 13.111 1.00 60.53 86 LEU A O 1
ATOM 673 N N . TYR A 1 87 ? 3.269 2.473 14.361 1.00 54.91 87 TYR A N 1
ATOM 674 C CA . TYR A 1 87 ? 4.587 2.196 14.932 1.00 54.91 87 TYR A CA 1
ATOM 675 C C . TYR A 1 87 ? 4.544 1.603 16.359 1.00 54.91 87 TYR A C 1
ATOM 677 O O . TYR A 1 87 ? 5.509 0.954 16.782 1.00 54.91 87 TYR A O 1
ATOM 685 N N . MET A 1 88 ? 3.440 1.721 17.107 1.00 45.75 88 MET A N 1
ATOM 686 C CA . MET A 1 88 ? 3.350 1.270 18.512 1.00 45.75 88 MET A CA 1
ATOM 687 C C . MET A 1 88 ? 3.555 -0.244 18.702 1.00 45.75 88 MET A C 1
ATOM 689 O O . MET A 1 88 ? 4.162 -0.669 19.689 1.00 45.75 88 MET A O 1
ATOM 693 N N . ARG A 1 89 ? 3.165 -1.090 17.735 1.00 43.16 89 ARG A N 1
ATOM 694 C CA . ARG A 1 89 ? 3.446 -2.544 17.809 1.00 43.16 89 ARG A CA 1
ATOM 695 C C . ARG A 1 89 ? 4.881 -2.934 17.443 1.00 43.16 89 ARG A C 1
ATOM 697 O O . ARG A 1 89 ? 5.291 -4.043 17.780 1.00 43.16 89 ARG A O 1
ATOM 704 N N . ALA A 1 90 ? 5.648 -2.059 16.788 1.00 41.84 90 ALA A N 1
ATOM 705 C CA . ALA A 1 90 ? 7.088 -2.269 16.628 1.00 41.84 90 ALA A CA 1
ATOM 706 C C . ALA A 1 90 ? 7.825 -1.928 17.934 1.00 41.84 90 ALA A C 1
ATOM 708 O O . ALA A 1 90 ? 8.714 -2.668 18.345 1.00 41.84 90 ALA A O 1
ATOM 709 N N . ARG A 1 91 ? 7.383 -0.887 18.658 1.00 39.47 91 ARG A N 1
ATOM 710 C CA . ARG A 1 91 ? 7.964 -0.488 19.953 1.00 39.47 91 ARG A CA 1
ATOM 711 C C . ARG A 1 91 ? 7.728 -1.500 21.081 1.00 39.47 91 ARG A C 1
ATOM 713 O O . ARG A 1 91 ? 8.611 -1.677 21.916 1.00 39.47 91 ARG A O 1
ATOM 720 N N . GLN A 1 92 ? 6.598 -2.213 21.089 1.00 35.56 92 GLN A N 1
ATOM 721 C CA . GLN A 1 92 ? 6.309 -3.209 22.136 1.00 35.56 92 GLN A CA 1
ATOM 722 C C . GLN A 1 92 ? 7.087 -4.529 22.005 1.00 35.56 92 GLN A C 1
ATOM 724 O O . GLN A 1 92 ? 7.300 -5.199 23.013 1.00 35.56 92 GLN A O 1
ATOM 729 N N . ARG A 1 93 ? 7.586 -4.905 20.816 1.00 38.44 93 ARG A N 1
ATOM 730 C CA . ARG A 1 93 ? 8.495 -6.068 20.694 1.00 38.44 93 ARG A CA 1
ATOM 731 C C . ARG A 1 93 ? 9.924 -5.772 21.160 1.00 38.44 93 ARG A C 1
ATOM 733 O O . ARG A 1 93 ? 10.656 -6.705 21.466 1.00 38.44 93 ARG A O 1
ATOM 740 N N . PHE A 1 94 ? 10.291 -4.497 21.299 1.00 41.94 94 PHE A N 1
ATOM 741 C CA . PHE A 1 94 ? 11.548 -4.076 21.926 1.00 41.94 94 PHE A CA 1
ATOM 742 C C . PHE A 1 94 ? 11.421 -3.812 23.438 1.00 41.94 94 PHE A C 1
ATOM 744 O O . PHE A 1 94 ? 12.430 -3.584 24.105 1.00 41.94 94 PHE A O 1
ATOM 751 N N . SER A 1 95 ? 10.222 -3.885 24.032 1.00 52.50 95 SER A N 1
ATOM 752 C CA . SER A 1 95 ? 10.016 -3.573 25.452 1.00 52.50 95 SER A CA 1
ATOM 753 C C . SER A 1 95 ? 9.903 -4.824 26.334 1.00 52.50 95 SER A C 1
ATOM 755 O O . SER A 1 95 ? 8.823 -5.161 26.805 1.00 52.50 95 SER A O 1
ATOM 757 N N . LYS A 1 96 ? 11.038 -5.493 26.573 1.00 47.72 96 LYS A N 1
ATOM 758 C CA . LYS A 1 96 ? 11.433 -6.044 27.896 1.00 47.72 96 LYS A CA 1
ATOM 759 C C . LYS A 1 96 ? 12.884 -6.530 27.870 1.00 47.72 96 LYS A C 1
ATOM 761 O O . LYS A 1 96 ? 13.614 -6.301 28.823 1.00 47.72 96 LYS A O 1
ATOM 766 N N . VAL A 1 97 ? 13.320 -7.117 26.753 1.00 50.34 97 VAL A N 1
ATOM 767 C CA . VAL A 1 97 ? 14.673 -7.691 26.626 1.00 50.34 97 VAL A CA 1
ATOM 768 C C . VAL A 1 97 ? 15.735 -6.610 26.375 1.00 50.34 97 VAL A C 1
ATOM 770 O O . VAL A 1 97 ? 16.762 -6.606 27.040 1.00 50.34 97 VAL A O 1
ATOM 773 N N . ALA A 1 98 ? 15.464 -5.616 25.521 1.00 48.59 98 ALA A N 1
ATOM 774 C CA . ALA A 1 98 ? 16.454 -4.582 25.188 1.00 48.59 98 ALA A CA 1
ATOM 775 C C . ALA A 1 98 ? 16.716 -3.564 26.319 1.00 48.59 98 ALA A C 1
ATOM 777 O O . ALA A 1 98 ? 17.767 -2.931 26.343 1.00 48.59 98 ALA A O 1
ATOM 778 N N . ARG A 1 99 ? 15.796 -3.415 27.285 1.00 45.59 99 ARG A N 1
ATOM 779 C CA . ARG A 1 99 ? 15.982 -2.495 28.424 1.00 45.59 99 ARG A CA 1
ATOM 780 C C . ARG A 1 99 ? 16.940 -3.039 29.486 1.00 45.59 99 ARG A C 1
ATOM 782 O O . ARG A 1 99 ? 17.623 -2.244 30.117 1.00 45.59 99 ARG A O 1
ATOM 789 N N . ASN A 1 100 ? 17.036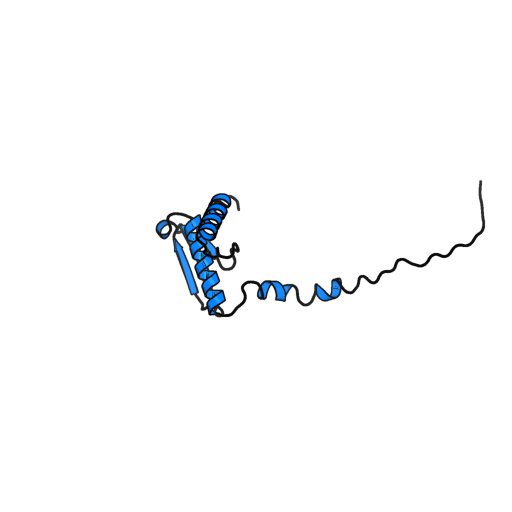 -4.363 29.638 1.00 44.00 100 ASN A N 1
ATOM 790 C CA . ASN A 1 100 ? 17.972 -4.972 30.588 1.00 44.00 100 ASN A CA 1
ATOM 791 C C . ASN A 1 100 ? 19.400 -5.101 30.038 1.00 44.00 100 ASN A C 1
ATOM 793 O O . ASN A 1 100 ? 20.325 -5.245 30.826 1.00 44.00 100 ASN A O 1
ATOM 797 N N . SER A 1 101 ? 19.609 -5.015 28.720 1.00 47.25 101 SER A N 1
ATOM 798 C CA . SER A 1 101 ? 20.960 -5.079 28.138 1.00 47.25 101 SER A CA 1
ATOM 799 C C . SER A 1 101 ? 21.681 -3.730 28.094 1.00 47.25 101 SER A C 1
ATOM 801 O O . SER A 1 101 ? 22.904 -3.711 28.054 1.00 47.25 101 SER A O 1
ATOM 803 N N . ILE A 1 102 ? 20.958 -2.604 28.119 1.00 52.91 102 ILE A N 1
ATOM 804 C CA . ILE A 1 102 ? 21.563 -1.261 28.001 1.00 52.91 102 ILE A CA 1
ATOM 805 C C . ILE A 1 102 ? 21.960 -0.683 29.372 1.00 52.91 102 ILE A C 1
ATOM 807 O O . ILE A 1 102 ? 22.825 0.180 29.446 1.00 52.91 102 ILE A O 1
ATOM 811 N N . LEU A 1 103 ? 21.392 -1.186 30.473 1.00 45.75 103 LEU A N 1
ATOM 812 C CA . LEU A 1 103 ? 21.694 -0.710 31.831 1.00 45.75 103 LEU A CA 1
ATOM 813 C C . LEU A 1 103 ? 22.809 -1.501 32.543 1.00 45.75 103 LEU A C 1
ATOM 815 O O . LEU A 1 103 ? 23.128 -1.177 33.680 1.00 45.75 103 LEU A O 1
ATOM 819 N N . ASN A 1 104 ? 23.408 -2.513 31.898 1.00 38.66 104 ASN A N 1
ATOM 820 C CA . ASN A 1 104 ? 24.443 -3.366 32.507 1.00 38.66 104 ASN A CA 1
ATOM 821 C C . ASN A 1 104 ? 25.856 -3.147 31.939 1.00 38.66 104 ASN A C 1
ATOM 823 O O . ASN A 1 104 ? 26.719 -4.011 32.080 1.00 38.66 104 ASN A O 1
ATOM 827 N N . ILE A 1 105 ? 26.107 -2.005 31.297 1.00 42.50 105 ILE A N 1
ATOM 828 C CA . ILE A 1 105 ? 27.475 -1.554 31.022 1.00 42.50 105 ILE A CA 1
ATOM 829 C C . ILE A 1 105 ? 27.851 -0.586 32.142 1.00 42.50 105 ILE A C 1
ATOM 831 O O . ILE A 1 105 ? 27.864 0.628 31.968 1.00 42.50 105 ILE A O 1
ATOM 835 N N . THR A 1 106 ? 28.077 -1.135 33.334 1.00 40.50 106 THR A N 1
ATOM 836 C CA . THR A 1 106 ? 28.830 -0.425 34.364 1.00 40.50 106 THR A CA 1
ATOM 837 C C . THR A 1 106 ? 30.292 -0.467 33.947 1.00 40.50 106 THR A C 1
ATOM 839 O O . THR A 1 106 ? 30.857 -1.542 33.740 1.00 40.50 106 THR A O 1
ATOM 842 N N . GLU A 1 107 ? 30.873 0.716 33.780 1.00 45.06 107 GLU A N 1
ATOM 843 C CA . GLU A 1 107 ? 32.303 0.943 33.625 1.00 45.06 107 GLU A CA 1
ATOM 844 C C . GLU A 1 107 ? 33.092 0.129 34.658 1.00 45.06 107 GLU A C 1
ATOM 846 O O . GLU A 1 107 ? 32.994 0.353 35.862 1.00 45.06 107 GLU A O 1
ATOM 851 N N . ALA A 1 108 ? 33.896 -0.813 34.174 1.00 40.38 108 ALA A N 1
ATOM 852 C CA . ALA A 1 108 ? 34.963 -1.436 34.940 1.00 40.38 108 ALA A CA 1
ATOM 853 C C . ALA A 1 108 ? 36.271 -1.262 34.161 1.00 40.38 108 ALA A C 1
ATOM 855 O O . ALA A 1 108 ? 36.847 -2.221 33.652 1.00 40.38 108 ALA A O 1
ATOM 856 N N . VAL A 1 109 ? 36.732 -0.013 34.045 1.00 37.88 109 VAL A N 1
ATOM 857 C CA . VAL A 1 109 ? 38.170 0.231 33.920 1.00 37.88 109 VAL A CA 1
ATOM 858 C C . VAL A 1 109 ? 38.717 0.176 35.346 1.00 37.88 109 VAL A C 1
ATOM 860 O O . VAL A 1 109 ? 38.377 0.989 36.203 1.00 37.88 109 VAL A O 1
ATOM 863 N N . ALA A 1 110 ? 39.452 -0.894 35.631 1.00 40.25 110 ALA A N 1
ATOM 864 C CA . ALA A 1 110 ? 40.066 -1.138 36.926 1.00 40.25 110 ALA A CA 1
ATOM 865 C C . ALA A 1 110 ? 41.116 -0.051 37.251 1.00 40.25 110 ALA A C 1
ATOM 867 O O . ALA A 1 110 ? 41.750 0.482 36.335 1.00 40.25 110 ALA A O 1
ATOM 868 N N . PRO A 1 111 ? 41.305 0.288 38.540 1.00 38.88 111 PRO A N 1
ATOM 869 C CA . PRO A 1 111 ? 42.196 1.359 38.967 1.00 38.88 111 PRO A CA 1
ATOM 870 C C . PRO A 1 111 ? 43.673 0.989 38.780 1.00 38.88 111 PRO A C 1
ATOM 872 O O . PRO A 1 111 ? 44.067 -0.172 38.883 1.00 38.88 111 PRO A O 1
ATOM 875 N N . ALA A 1 112 ? 44.492 2.010 38.531 1.00 43.50 112 ALA A N 1
ATOM 876 C CA . ALA A 1 112 ? 45.941 1.910 38.471 1.00 43.50 112 ALA A CA 1
ATOM 877 C C . ALA A 1 112 ? 46.538 1.528 39.836 1.00 43.50 112 ALA A C 1
ATOM 879 O O . ALA A 1 112 ? 46.250 2.175 40.843 1.00 43.50 112 ALA A O 1
ATOM 880 N N . THR A 1 113 ? 47.463 0.567 39.839 1.00 43.09 113 THR A N 1
ATOM 881 C CA . THR A 1 113 ? 48.381 0.343 40.962 1.00 43.09 113 THR A CA 1
ATOM 882 C C . THR A 1 113 ? 49.782 0.112 40.408 1.00 43.09 113 THR A C 1
ATOM 884 O O . THR A 1 113 ? 50.055 -0.905 39.774 1.00 43.09 113 THR A O 1
ATOM 887 N N . GLY A 1 114 ? 50.674 1.080 40.615 1.00 37.19 114 GLY A N 1
ATOM 888 C CA . GLY A 1 114 ? 52.112 0.879 40.463 1.00 37.19 114 GLY A CA 1
ATOM 889 C C . GLY A 1 114 ? 52.711 0.271 41.732 1.00 37.19 114 GLY A C 1
ATOM 890 O O . GLY A 1 114 ? 52.248 0.600 42.819 1.00 37.19 114 GLY A O 1
ATOM 891 N N . ALA A 1 115 ? 53.722 -0.593 41.576 1.00 39.88 115 ALA A N 1
ATOM 892 C CA . ALA A 1 115 ? 54.923 -0.712 42.422 1.00 39.88 115 ALA A CA 1
ATOM 893 C C . ALA A 1 115 ? 55.679 -2.032 42.138 1.00 39.88 115 ALA A C 1
ATOM 895 O O . ALA A 1 115 ? 55.208 -3.116 42.452 1.00 39.88 115 ALA A O 1
ATOM 896 N N . THR A 1 116 ? 56.866 -1.882 41.539 1.00 42.66 116 THR A N 1
ATOM 897 C CA . THR A 1 116 ? 58.158 -2.531 41.862 1.00 42.66 116 THR A CA 1
ATOM 898 C C . THR A 1 116 ? 58.271 -4.019 42.258 1.00 42.66 116 THR A C 1
ATOM 900 O O . THR A 1 116 ? 57.810 -4.434 43.315 1.00 42.66 116 THR A O 1
ATOM 903 N N . SER A 1 117 ? 59.165 -4.684 41.505 1.00 42.19 117 SER A N 1
ATOM 904 C CA . SER A 1 117 ? 60.292 -5.547 41.935 1.00 42.19 117 SER A CA 1
ATOM 905 C C . SER A 1 117 ? 60.249 -7.066 41.691 1.00 42.19 117 SER A C 1
ATOM 907 O O . SER A 1 117 ? 59.625 -7.818 42.426 1.00 42.19 117 SER A O 1
ATOM 909 N N . SER A 1 118 ? 61.154 -7.456 40.775 1.00 40.53 118 SER A N 1
ATOM 910 C CA . SER A 1 118 ? 62.144 -8.551 40.855 1.00 40.53 118 SER A CA 1
ATOM 911 C C . SER A 1 118 ? 61.704 -9.996 40.569 1.00 40.53 118 SER A C 1
ATOM 913 O O . SER A 1 118 ? 61.024 -10.603 41.386 1.00 40.53 118 SER A O 1
ATOM 915 N N . LEU A 1 119 ? 62.185 -10.585 39.458 1.00 40.72 119 LEU A N 1
ATOM 916 C CA . LEU A 1 119 ? 63.330 -11.527 39.423 1.00 40.72 119 LEU A CA 1
ATOM 917 C C . LEU A 1 119 ? 63.643 -11.983 37.966 1.00 40.72 119 LEU A C 1
ATOM 919 O O . LEU A 1 119 ? 62.739 -12.081 37.143 1.00 40.72 119 LEU A O 1
ATOM 923 N N . ALA A 1 120 ? 64.926 -12.233 37.667 1.00 40.41 120 ALA A N 1
ATOM 924 C CA . ALA A 1 120 ? 65.528 -12.612 36.369 1.00 40.41 120 ALA A CA 1
ATOM 925 C C . ALA A 1 120 ? 65.116 -14.021 35.843 1.00 40.41 120 ALA A C 1
ATOM 927 O O . ALA A 1 120 ? 64.433 -14.736 36.579 1.00 40.41 120 ALA A O 1
ATOM 928 N N . PRO A 1 121 ? 65.505 -14.460 34.614 1.00 46.50 121 PRO A N 1
ATOM 929 C CA . PRO A 1 121 ? 66.890 -14.895 34.316 1.00 46.50 121 PRO A CA 1
ATOM 930 C C . PRO A 1 121 ? 67.401 -14.587 32.883 1.00 46.50 121 PRO A C 1
ATOM 932 O O . PRO A 1 121 ? 66.611 -14.417 31.956 1.00 46.50 121 PRO A O 1
ATOM 935 N N . GLY A 1 122 ? 68.730 -14.580 32.697 1.00 35.31 122 GLY A N 1
ATOM 936 C CA . GLY A 1 122 ? 69.400 -14.508 31.388 1.00 35.31 122 GLY A CA 1
ATOM 937 C C . GLY A 1 122 ? 70.733 -13.787 31.436 1.00 35.31 122 GLY A C 1
ATOM 938 O O . GLY A 1 122 ? 70.709 -12.555 31.246 1.00 35.31 122 GLY A O 1
#

pLDDT: mean 72.37, std 20.72, range [35.31, 93.75]